Protein AF-B5KFP3-F1 (afdb_monomer_lite)

Structure (mmCIF, N/CA/C/O backbone):
data_AF-B5KFP3-F1
#
_entry.id   AF-B5KFP3-F1
#
loop_
_atom_site.group_PDB
_atom_site.id
_atom_site.type_symbol
_atom_site.label_atom_id
_atom_site.label_alt_id
_atom_site.label_comp_id
_atom_site.label_asym_id
_atom_site.label_entity_id
_atom_site.label_seq_id
_atom_site.pdbx_PDB_ins_code
_atom_site.Cartn_x
_atom_site.Cartn_y
_atom_site.Cartn_z
_atom_site.occupancy
_atom_site.B_iso_or_equiv
_atom_site.auth_seq_id
_atom_site.auth_comp_id
_atom_site.auth_asym_id
_atom_site.auth_atom_id
_atom_site.pdbx_PDB_model_num
ATOM 1 N N . MET A 1 1 ? 36.676 -4.394 -42.763 1.00 79.81 1 MET A N 1
ATOM 2 C CA . MET A 1 1 ? 36.796 -3.141 -41.987 1.00 79.81 1 MET A CA 1
ATOM 3 C C . MET A 1 1 ? 35.619 -2.181 -42.195 1.00 79.81 1 MET A C 1
ATOM 5 O O . MET A 1 1 ? 34.825 -2.085 -41.276 1.00 79.81 1 MET A O 1
ATOM 9 N N . ARG A 1 2 ? 35.393 -1.550 -43.366 1.00 90.81 2 ARG A N 1
ATOM 10 C CA . ARG A 1 2 ? 34.220 -0.649 -43.567 1.00 90.81 2 ARG A CA 1
ATOM 11 C C . ARG A 1 2 ? 32.863 -1.290 -43.247 1.00 90.81 2 ARG A C 1
ATOM 13 O O . ARG A 1 2 ? 32.085 -0.723 -42.499 1.00 90.81 2 ARG A O 1
ATOM 20 N N . ALA A 1 3 ? 32.612 -2.498 -43.753 1.00 91.88 3 ALA A N 1
ATOM 21 C CA . ALA A 1 3 ? 31.361 -3.209 -43.483 1.00 91.88 3 ALA A CA 1
ATOM 22 C C . ALA A 1 3 ? 31.170 -3.575 -41.998 1.00 91.88 3 ALA A C 1
ATOM 24 O O . ALA A 1 3 ? 30.041 -3.671 -41.540 1.00 91.88 3 ALA A O 1
ATOM 25 N N . GLN A 1 4 ? 32.259 -3.773 -41.247 1.00 94.56 4 GLN A N 1
ATOM 26 C CA . GLN A 1 4 ? 32.189 -4.018 -39.803 1.00 94.56 4 GLN A CA 1
ATOM 27 C C . GLN A 1 4 ? 31.868 -2.723 -39.053 1.00 94.56 4 GLN A C 1
ATOM 29 O O . GLN A 1 4 ? 31.004 -2.733 -38.191 1.00 94.56 4 GLN A O 1
ATOM 34 N N . LEU A 1 5 ? 32.486 -1.600 -39.437 1.00 94.81 5 LEU A N 1
ATOM 35 C CA . LEU A 1 5 ? 32.196 -0.292 -38.843 1.00 94.81 5 LEU A CA 1
ATOM 36 C C . LEU A 1 5 ? 30.744 0.146 -39.071 1.00 94.81 5 LEU A C 1
ATOM 38 O O . LEU A 1 5 ? 30.117 0.642 -38.143 1.00 94.81 5 LEU A O 1
ATOM 42 N N . GLU A 1 6 ? 30.178 -0.076 -40.262 1.00 96.31 6 GLU A N 1
ATOM 43 C CA . GLU A 1 6 ? 28.760 0.233 -40.505 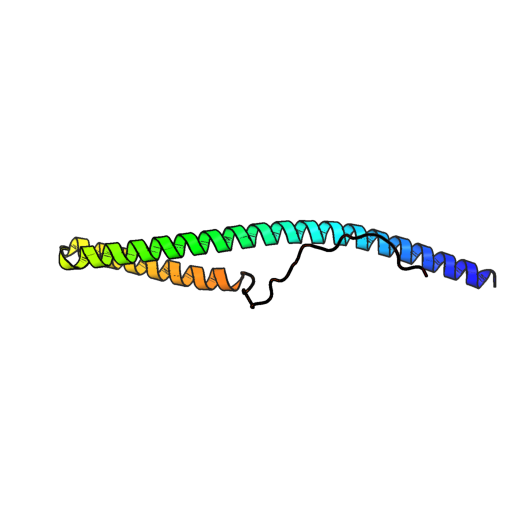1.00 96.31 6 GLU A CA 1
ATOM 44 C C . GLU A 1 6 ? 27.811 -0.659 -39.693 1.00 96.31 6 GLU A C 1
ATOM 46 O O . GLU A 1 6 ? 26.762 -0.182 -39.263 1.00 96.31 6 GLU A O 1
ATOM 51 N N . ARG A 1 7 ? 28.186 -1.921 -39.428 1.00 95.94 7 ARG A N 1
ATOM 52 C CA . ARG A 1 7 ? 27.434 -2.795 -38.511 1.00 95.94 7 ARG A CA 1
ATOM 53 C C . ARG A 1 7 ? 27.486 -2.269 -37.081 1.00 95.94 7 ARG A C 1
ATOM 55 O O . ARG A 1 7 ? 26.429 -2.023 -36.516 1.00 95.94 7 ARG A O 1
ATOM 62 N N . CYS A 1 8 ? 28.678 -1.980 -36.554 1.00 96.75 8 CYS A N 1
ATOM 63 C CA . CYS A 1 8 ? 28.831 -1.406 -35.213 1.00 96.75 8 CYS A CA 1
ATOM 64 C C . CYS A 1 8 ? 28.077 -0.075 -35.067 1.00 96.75 8 CYS A C 1
ATOM 66 O O . CYS A 1 8 ? 27.479 0.202 -34.036 1.00 96.75 8 CYS A O 1
ATOM 68 N N . ARG A 1 9 ? 28.057 0.754 -36.118 1.00 96.62 9 ARG A N 1
ATOM 69 C CA . ARG A 1 9 ? 27.290 2.006 -36.142 1.00 96.62 9 ARG A CA 1
ATOM 70 C C . ARG A 1 9 ? 25.774 1.770 -36.151 1.00 96.62 9 ARG A C 1
ATOM 72 O O . ARG A 1 9 ? 25.030 2.614 -35.661 1.00 96.62 9 ARG A O 1
ATOM 79 N N . GLY A 1 10 ? 25.311 0.673 -36.751 1.00 97.81 10 GLY A N 1
ATOM 80 C CA . GLY A 1 10 ? 23.919 0.227 -36.677 1.00 97.81 10 GLY A CA 1
ATOM 81 C C . GLY A 1 10 ? 23.543 -0.200 -35.262 1.00 97.81 10 GLY A C 1
ATOM 82 O O . GLY A 1 10 ? 22.633 0.386 -34.689 1.00 97.81 10 GLY A O 1
ATOM 83 N N . GLU A 1 11 ? 24.319 -1.119 -34.688 1.00 98.06 11 GLU A N 1
ATOM 84 C CA . GLU A 1 11 ? 24.156 -1.616 -33.312 1.00 98.06 11 GLU A CA 1
ATOM 85 C C . GLU A 1 11 ? 24.155 -0.469 -32.290 1.00 98.06 11 GLU A C 1
ATOM 87 O O . GLU A 1 11 ? 23.309 -0.422 -31.403 1.00 98.06 11 GLU A O 1
ATOM 92 N N . TRP A 1 12 ? 25.047 0.515 -32.449 1.00 97.56 12 TRP A N 1
ATOM 93 C CA . TRP A 1 12 ? 25.075 1.694 -31.583 1.00 97.56 12 TRP A CA 1
ATOM 94 C C . TRP A 1 12 ? 23.772 2.501 -31.635 1.00 97.56 12 TRP A C 1
ATOM 96 O O . TRP A 1 12 ? 23.255 2.894 -30.595 1.00 97.56 12 TRP A O 1
ATOM 106 N N . ARG A 1 13 ? 23.206 2.721 -32.829 1.00 98.00 13 ARG A N 1
ATOM 107 C CA . ARG A 1 13 ? 21.931 3.447 -32.962 1.00 98.00 13 ARG A CA 1
ATOM 108 C C . ARG A 1 13 ? 20.769 2.696 -32.319 1.00 98.00 13 ARG A C 1
ATOM 110 O O . ARG A 1 13 ? 19.877 3.332 -31.766 1.00 98.00 13 ARG A O 1
ATOM 117 N N . GLU A 1 14 ? 20.767 1.370 -32.415 1.00 98.12 14 GLU A N 1
ATOM 118 C CA . GLU A 1 14 ? 19.766 0.528 -31.754 1.00 98.12 14 GLU A CA 1
ATOM 119 C C . GLU A 1 14 ? 19.888 0.652 -30.229 1.00 98.12 14 GLU A C 1
ATOM 121 O O . GLU A 1 14 ? 18.896 0.945 -29.564 1.00 98.12 14 GLU A O 1
ATOM 126 N N . LEU A 1 15 ? 21.108 0.582 -29.685 1.00 98.31 15 LEU A N 1
ATOM 127 C CA . LEU A 1 15 ? 21.365 0.806 -28.258 1.00 98.31 15 LEU A CA 1
ATOM 128 C C . LEU A 1 15 ? 20.957 2.211 -27.789 1.00 98.31 15 LEU A C 1
ATOM 130 O O . LEU A 1 15 ? 20.403 2.357 -26.701 1.00 98.31 15 LEU A O 1
ATOM 134 N N . GLU A 1 16 ? 21.200 3.254 -28.587 1.00 98.38 16 GLU A N 1
ATOM 135 C CA . GLU A 1 16 ? 20.769 4.622 -28.265 1.00 98.38 16 GLU A CA 1
ATOM 136 C C . GLU A 1 16 ? 19.241 4.748 -28.193 1.00 98.38 16 GLU A C 1
ATOM 138 O O . GLU A 1 16 ? 18.713 5.494 -27.361 1.00 98.38 16 GLU A O 1
ATOM 143 N N . GLU A 1 17 ? 18.520 4.032 -29.056 1.00 97.94 17 GLU A N 1
ATOM 144 C CA . GLU A 1 17 ? 17.059 3.988 -29.033 1.00 97.94 17 GLU A CA 1
ATOM 145 C C . GLU A 1 17 ? 16.544 3.225 -27.808 1.00 97.94 17 GLU A C 1
ATOM 147 O O . GLU A 1 17 ? 15.705 3.746 -27.068 1.00 97.94 17 GLU A O 1
ATOM 152 N N . GLU A 1 18 ? 17.086 2.035 -27.540 1.00 98.19 18 GLU A N 1
ATOM 153 C CA . GLU A 1 18 ? 16.748 1.236 -26.357 1.00 98.19 18 GLU A CA 1
ATOM 154 C C . GLU A 1 18 ? 17.010 2.010 -25.061 1.00 98.19 18 GLU A C 1
ATOM 156 O O . GLU A 1 18 ? 16.171 2.038 -24.155 1.00 98.19 18 GLU A O 1
ATOM 161 N N . PHE A 1 19 ? 18.146 2.705 -24.981 1.00 97.94 19 PHE A N 1
ATOM 162 C CA . PHE A 1 19 ? 18.488 3.525 -23.826 1.00 97.94 19 PHE A CA 1
ATOM 163 C C . PHE A 1 19 ? 17.498 4.677 -23.634 1.00 97.94 19 PHE A C 1
ATOM 165 O O . PHE A 1 19 ? 17.060 4.932 -22.509 1.00 97.94 19 PHE A O 1
ATOM 172 N N . ARG A 1 20 ? 17.076 5.343 -24.715 1.00 98.12 20 ARG A N 1
ATOM 173 C CA . ARG A 1 20 ? 16.061 6.404 -24.638 1.00 98.12 20 ARG A CA 1
ATOM 174 C C . ARG A 1 20 ? 14.730 5.868 -24.111 1.00 98.12 20 ARG A C 1
ATOM 176 O O . ARG A 1 20 ? 14.120 6.48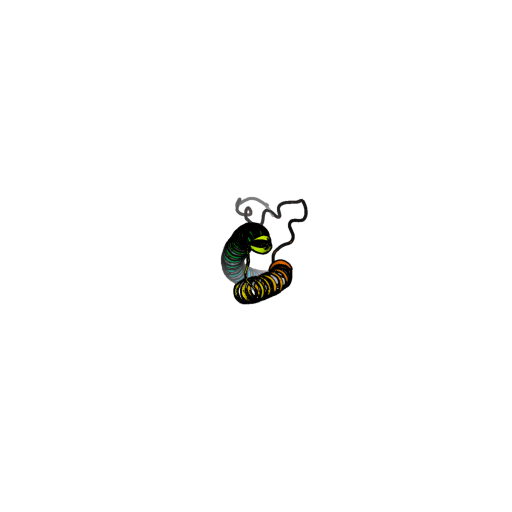2 -23.236 1.00 98.12 20 ARG A O 1
ATOM 183 N N . GLN A 1 21 ? 14.297 4.705 -24.590 1.00 98.06 21 GLN A N 1
ATOM 184 C CA . GLN A 1 21 ? 13.068 4.055 -24.121 1.00 98.06 21 GLN A CA 1
ATOM 185 C C . GLN A 1 21 ? 13.163 3.641 -22.646 1.00 98.06 21 GLN A C 1
ATOM 187 O O . GLN A 1 21 ? 12.203 3.806 -21.882 1.00 98.06 21 GLN A O 1
ATOM 192 N N . LEU A 1 22 ? 14.333 3.162 -22.215 1.00 98.19 22 LEU A N 1
ATOM 193 C CA . LEU A 1 22 ? 14.609 2.861 -20.815 1.00 98.19 22 LEU A CA 1
ATOM 194 C C . LEU A 1 22 ? 14.507 4.115 -19.937 1.00 98.19 22 LEU A C 1
ATOM 196 O O . LEU A 1 22 ? 13.912 4.050 -18.861 1.00 98.19 22 LEU A O 1
ATOM 200 N N . GLN A 1 23 ? 15.038 5.257 -20.381 1.00 98.38 23 GLN A N 1
ATOM 201 C CA . GLN A 1 23 ? 14.957 6.515 -19.631 1.00 98.38 23 GLN A CA 1
ATOM 202 C C . GLN A 1 23 ? 13.508 6.979 -19.429 1.00 98.38 23 GLN A C 1
ATOM 204 O O . GLN A 1 23 ? 13.133 7.336 -18.307 1.00 98.38 23 GLN A O 1
ATOM 209 N N . GLU A 1 24 ? 12.676 6.912 -20.471 1.00 98.19 24 GLU A N 1
ATOM 210 C CA . GLU A 1 24 ? 11.250 7.247 -20.361 1.00 98.19 24 GLU A CA 1
ATOM 211 C C . GLU A 1 24 ? 10.511 6.274 -19.431 1.00 98.19 24 GLU A C 1
ATOM 213 O O . GLU A 1 24 ? 9.757 6.693 -18.548 1.00 98.19 24 GLU A O 1
ATOM 218 N N . THR A 1 25 ? 10.794 4.973 -19.540 1.00 97.69 25 THR A N 1
ATOM 219 C CA . THR A 1 25 ? 10.223 3.955 -18.644 1.00 97.69 25 THR A CA 1
ATOM 220 C C . THR A 1 25 ? 10.629 4.199 -17.190 1.00 97.69 25 THR A C 1
ATOM 222 O O . THR A 1 25 ? 9.793 4.150 -16.286 1.00 97.69 25 THR A O 1
ATOM 225 N N . HIS A 1 26 ? 11.900 4.521 -16.944 1.00 97.88 26 HIS A N 1
ATOM 226 C CA . HIS A 1 26 ? 12.417 4.819 -15.612 1.00 97.88 26 HIS A CA 1
ATOM 227 C C . HIS A 1 26 ? 11.764 6.069 -15.003 1.00 97.88 26 HIS A C 1
ATOM 229 O O . HIS A 1 26 ? 11.448 6.082 -13.811 1.00 97.88 26 HIS A O 1
ATOM 235 N N . LYS A 1 27 ? 11.501 7.104 -15.809 1.00 97.69 27 LYS A N 1
ATOM 236 C CA . LYS A 1 27 ? 10.768 8.300 -15.370 1.00 97.69 27 LYS A CA 1
ATOM 237 C C . LYS A 1 27 ? 9.360 7.947 -14.881 1.00 97.69 27 LYS A C 1
ATOM 239 O O . LYS A 1 27 ? 8.973 8.376 -13.794 1.00 97.69 27 LYS A O 1
ATOM 244 N N . VAL A 1 28 ? 8.625 7.126 -15.635 1.00 98.00 28 VAL A N 1
ATOM 245 C CA . VAL A 1 28 ? 7.286 6.654 -15.237 1.00 98.00 28 VAL A CA 1
ATOM 246 C C . VAL A 1 28 ? 7.359 5.782 -13.984 1.00 98.00 28 VAL A C 1
ATOM 248 O O . VAL A 1 28 ? 6.577 5.978 -13.054 1.00 98.00 28 VAL A O 1
ATOM 251 N N . TYR A 1 29 ? 8.318 4.855 -13.923 1.00 97.88 29 TYR A N 1
ATOM 252 C CA . TYR A 1 29 ? 8.547 4.012 -12.750 1.00 97.88 29 TYR A CA 1
ATOM 253 C C . TYR A 1 29 ? 8.753 4.851 -11.484 1.00 97.88 29 TYR A C 1
ATOM 255 O O . TYR A 1 29 ? 8.090 4.604 -10.477 1.00 97.88 29 TYR A O 1
ATOM 263 N N . ARG A 1 30 ? 9.612 5.877 -11.541 1.00 97.00 30 ARG A N 1
ATOM 264 C CA . ARG A 1 30 ? 9.861 6.778 -10.407 1.00 97.00 30 ARG A CA 1
ATOM 265 C C . ARG A 1 30 ? 8.594 7.479 -9.936 1.00 97.00 30 ARG A C 1
ATOM 267 O O . ARG A 1 30 ? 8.311 7.469 -8.743 1.00 97.00 30 ARG A O 1
ATOM 274 N N . GLN A 1 31 ? 7.814 8.023 -10.866 1.00 96.56 31 GLN A N 1
ATOM 275 C CA . GLN A 1 31 ? 6.550 8.668 -10.526 1.00 96.56 31 GLN A CA 1
ATOM 276 C C . GLN A 1 31 ? 5.588 7.686 -9.836 1.00 96.56 31 GLN A C 1
ATOM 278 O O . GLN A 1 31 ? 5.011 8.000 -8.797 1.00 96.56 31 GLN A O 1
ATOM 283 N N . LYS A 1 32 ? 5.439 6.469 -10.372 1.00 95.88 32 LYS A N 1
ATOM 284 C CA . LYS A 1 32 ? 4.567 5.444 -9.776 1.00 95.88 32 LYS A CA 1
ATOM 285 C C . LYS A 1 32 ? 5.051 4.973 -8.412 1.00 95.88 32 LYS A C 1
ATOM 287 O O . LYS A 1 32 ? 4.228 4.715 -7.534 1.00 95.88 32 LYS A O 1
ATOM 292 N N . LEU A 1 33 ? 6.363 4.909 -8.215 1.00 95.12 33 LEU A N 1
ATOM 293 C CA . LEU A 1 33 ? 6.955 4.583 -6.927 1.00 95.12 33 LEU A CA 1
ATOM 294 C C . LEU A 1 33 ? 6.632 5.652 -5.875 1.00 95.12 33 LEU A C 1
ATOM 296 O O . LEU A 1 33 ? 6.241 5.310 -4.759 1.00 95.12 33 LEU A O 1
ATOM 300 N N . GLU A 1 34 ? 6.736 6.933 -6.230 1.00 94.50 34 GLU A N 1
ATOM 301 C CA . GLU A 1 34 ? 6.383 8.055 -5.350 1.00 94.50 34 GLU A CA 1
ATOM 302 C C . GLU A 1 34 ? 4.881 8.056 -5.006 1.00 94.50 34 GLU A C 1
ATOM 304 O O . GLU A 1 34 ? 4.518 8.163 -3.829 1.00 94.50 34 GLU A O 1
ATOM 309 N N . GLU A 1 35 ? 4.007 7.847 -5.999 1.00 96.12 35 GLU A N 1
ATOM 310 C CA . GLU A 1 35 ? 2.552 7.721 -5.808 1.00 96.12 35 GLU A CA 1
ATOM 311 C C . GLU A 1 35 ? 2.208 6.592 -4.819 1.00 96.12 35 GLU A C 1
ATOM 313 O O . GLU A 1 35 ? 1.500 6.810 -3.830 1.00 96.12 35 GLU A O 1
ATOM 318 N N . VAL A 1 36 ? 2.748 5.389 -5.039 1.00 93.88 36 VAL A N 1
ATOM 319 C CA . VAL A 1 36 ? 2.514 4.227 -4.167 1.00 93.88 36 VAL A CA 1
ATOM 320 C C . VAL A 1 36 ? 3.077 4.453 -2.765 1.00 93.88 36 VAL A C 1
ATOM 322 O O . VAL A 1 36 ? 2.403 4.136 -1.786 1.00 93.88 36 VAL A O 1
ATOM 325 N N . THR A 1 37 ? 4.266 5.043 -2.639 1.00 91.31 37 THR A N 1
ATOM 326 C CA . THR A 1 37 ? 4.896 5.317 -1.334 1.00 91.31 37 THR A CA 1
ATOM 327 C C . THR A 1 37 ? 4.064 6.299 -0.503 1.00 91.31 37 THR A C 1
ATOM 329 O O . THR A 1 37 ? 3.867 6.106 0.704 1.00 91.31 37 THR A O 1
ATOM 332 N N . SER A 1 38 ? 3.513 7.333 -1.146 1.00 94.44 38 SER A N 1
ATOM 333 C CA . SER A 1 38 ? 2.600 8.285 -0.505 1.00 94.44 38 SER A CA 1
ATOM 334 C C . SER A 1 38 ? 1.324 7.594 -0.012 1.00 94.44 38 SER A C 1
ATOM 336 O O . SER A 1 38 ? 0.953 7.719 1.161 1.00 94.44 38 SER A O 1
ATOM 338 N N . LEU A 1 39 ? 0.701 6.770 -0.863 1.00 96.19 39 LEU A N 1
ATOM 339 C CA . LEU A 1 39 ? -0.497 6.001 -0.510 1.00 96.19 39 LEU A CA 1
ATOM 340 C C . LEU A 1 39 ? -0.241 5.023 0.643 1.00 96.19 39 LEU A C 1
ATOM 342 O O . LEU A 1 39 ? -1.036 4.952 1.583 1.00 96.19 39 LEU A O 1
ATOM 346 N N . GLN A 1 40 ? 0.883 4.307 0.618 1.00 94.94 40 GLN A N 1
ATOM 347 C CA . GLN A 1 40 ? 1.288 3.396 1.691 1.00 94.94 40 GLN A CA 1
ATOM 348 C C . GLN A 1 40 ? 1.448 4.134 3.025 1.00 94.94 40 GLN A C 1
ATOM 350 O O . GLN A 1 40 ? 0.962 3.663 4.057 1.00 94.94 40 GLN A O 1
ATOM 355 N N . THR A 1 41 ? 2.074 5.313 3.010 1.00 93.38 41 THR A N 1
ATOM 356 C CA . THR A 1 41 ? 2.269 6.145 4.207 1.00 93.38 41 THR A CA 1
ATOM 357 C C . THR A 1 41 ? 0.938 6.641 4.770 1.00 93.38 41 THR A C 1
ATOM 359 O O . THR A 1 41 ? 0.697 6.540 5.980 1.00 93.38 41 THR A O 1
ATOM 362 N N . ALA A 1 42 ? 0.044 7.128 3.904 1.00 95.62 42 ALA A N 1
ATOM 363 C CA . ALA A 1 42 ? -1.285 7.591 4.291 1.00 95.62 42 ALA A CA 1
ATOM 364 C C . ALA A 1 42 ? -2.141 6.452 4.870 1.00 95.62 42 ALA A C 1
ATOM 366 O O . ALA A 1 42 ? -2.765 6.614 5.925 1.00 95.62 42 ALA A O 1
ATOM 367 N N . CYS A 1 43 ? -2.125 5.283 4.225 1.00 95.75 43 CYS A N 1
ATOM 368 C CA . CYS A 1 43 ? -2.845 4.092 4.667 1.00 95.75 43 CYS A CA 1
ATOM 369 C C . CYS A 1 43 ? -2.340 3.610 6.035 1.00 95.75 43 CYS A C 1
ATOM 371 O O . CYS A 1 43 ? -3.117 3.514 6.987 1.00 95.75 43 CYS A O 1
ATOM 373 N N . SER A 1 44 ? -1.023 3.424 6.175 1.00 94.38 44 SER A N 1
ATOM 374 C CA . SER A 1 44 ? -0.376 3.006 7.426 1.00 94.38 44 SER A CA 1
ATOM 375 C C . SER A 1 44 ? -0.698 3.951 8.591 1.00 94.38 44 SER A C 1
ATOM 377 O O . SER A 1 44 ? -1.110 3.516 9.671 1.00 94.38 44 SER A O 1
ATOM 379 N N . SER A 1 45 ? -0.600 5.263 8.359 1.00 95.31 45 SER A N 1
ATOM 380 C CA . SER A 1 45 ? -0.902 6.282 9.372 1.00 95.31 45 SER A CA 1
ATOM 381 C C . SER A 1 45 ? -2.379 6.272 9.780 1.00 95.31 45 SER A C 1
ATOM 383 O O . SER A 1 45 ? -2.706 6.368 10.968 1.00 95.31 45 SER A O 1
ATOM 385 N N . SER A 1 46 ? -3.280 6.104 8.810 1.00 97.00 46 SER A N 1
ATOM 386 C CA . SER A 1 46 ? -4.728 6.056 9.038 1.00 97.00 46 SER A CA 1
ATOM 387 C C . SER A 1 46 ? -5.141 4.814 9.824 1.00 97.00 46 SER A C 1
ATOM 389 O O . SER A 1 46 ? -5.890 4.929 10.797 1.00 97.00 46 SER A O 1
ATOM 391 N N . ILE 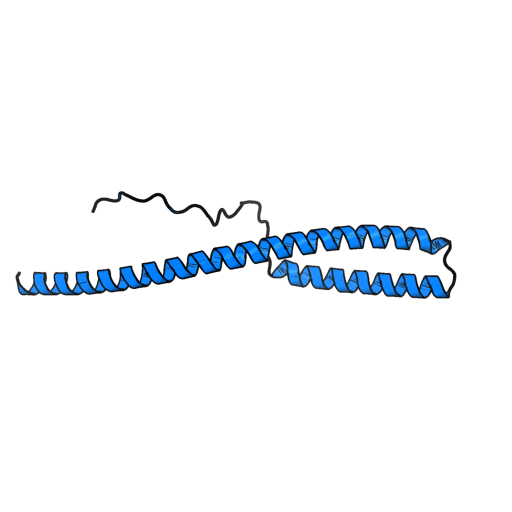A 1 47 ? -4.603 3.644 9.465 1.00 96.06 47 ILE A N 1
ATOM 392 C CA . ILE A 1 47 ? -4.817 2.388 10.192 1.00 96.06 47 ILE A CA 1
ATOM 393 C C . ILE A 1 47 ? -4.310 2.521 11.629 1.00 96.06 47 ILE A C 1
A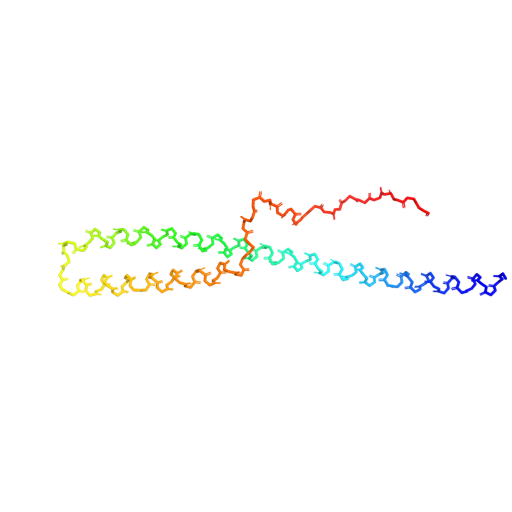TOM 395 O O . ILE A 1 47 ? -5.034 2.196 12.571 1.00 96.06 47 ILE A O 1
ATOM 399 N N . HIS A 1 48 ? -3.105 3.065 11.830 1.00 95.56 48 HIS A N 1
ATOM 400 C CA . HIS A 1 48 ? -2.552 3.262 13.170 1.00 95.56 48 HIS A CA 1
ATOM 401 C C . HIS A 1 48 ? -3.443 4.166 14.036 1.00 95.56 48 HIS A C 1
ATOM 403 O O . HIS A 1 48 ? -3.764 3.818 15.180 1.00 95.56 48 HIS A O 1
ATOM 409 N N . ARG A 1 49 ? -3.893 5.302 13.484 1.00 97.62 49 ARG A N 1
ATOM 410 C CA . ARG A 1 49 ? -4.805 6.228 14.169 1.00 97.62 49 ARG A CA 1
ATOM 411 C C . ARG A 1 49 ? -6.122 5.544 14.527 1.00 97.62 49 ARG A C 1
ATOM 413 O O . ARG A 1 49 ? -6.543 5.628 15.679 1.00 97.62 49 ARG A O 1
ATOM 420 N N . GLN A 1 50 ? -6.743 4.835 13.584 1.00 97.75 50 GLN A N 1
ATOM 421 C CA . GLN A 1 50 ? -7.992 4.124 13.851 1.00 97.75 50 GLN A CA 1
ATOM 422 C C . GLN A 1 50 ? -7.816 3.031 14.908 1.00 97.75 50 GLN A C 1
ATOM 424 O O . GLN A 1 50 ? -8.604 2.979 15.850 1.00 97.75 50 GLN A O 1
ATOM 429 N N . LYS A 1 51 ? -6.761 2.209 14.838 1.00 96.62 51 LYS A N 1
ATOM 430 C CA . LYS A 1 51 ? -6.471 1.180 15.856 1.00 96.62 51 LYS A CA 1
ATOM 431 C C . LYS A 1 51 ? -6.326 1.791 17.252 1.00 96.62 51 LYS A C 1
ATOM 433 O O . LYS A 1 51 ? -6.819 1.206 18.217 1.00 96.62 51 LYS A O 1
ATOM 438 N N . LYS A 1 52 ? -5.702 2.971 17.370 1.00 97.12 52 LYS A N 1
ATOM 439 C CA . LYS A 1 52 ? -5.637 3.719 18.635 1.00 97.12 52 LYS A CA 1
ATOM 440 C C . LYS A 1 52 ? -7.028 4.134 19.114 1.00 97.12 52 LYS A C 1
ATOM 442 O O . LYS A 1 52 ? -7.408 3.760 20.219 1.00 97.12 52 LYS A O 1
ATOM 447 N N . THR A 1 53 ? -7.803 4.818 18.277 1.00 97.81 53 THR A N 1
ATOM 448 C CA . THR A 1 53 ? -9.152 5.279 18.639 1.00 97.81 53 THR A CA 1
ATOM 449 C C . THR A 1 53 ? -10.087 4.125 19.010 1.00 97.81 53 THR A C 1
ATOM 451 O O . THR A 1 53 ? -10.813 4.228 19.994 1.00 97.81 53 THR A O 1
ATOM 454 N N . LEU A 1 54 ? -10.052 3.002 18.283 1.00 97.75 54 LEU A N 1
ATOM 455 C CA . LEU A 1 54 ? -10.877 1.831 18.600 1.00 97.75 54 LEU A CA 1
ATOM 456 C C . LEU A 1 54 ? -10.481 1.178 19.929 1.00 97.75 54 LEU A C 1
ATOM 458 O O . LEU A 1 54 ? -11.352 0.702 20.655 1.00 97.75 54 LEU A O 1
ATOM 462 N N . ARG A 1 55 ? -9.187 1.158 20.270 1.00 96.69 55 ARG A N 1
ATOM 463 C CA . ARG A 1 55 ? -8.723 0.681 21.580 1.00 96.69 55 ARG A CA 1
ATOM 464 C C . ARG A 1 55 ? -9.256 1.572 22.700 1.00 96.69 55 ARG A C 1
ATOM 466 O O . ARG A 1 55 ? -9.807 1.048 23.665 1.00 96.69 55 ARG A O 1
ATOM 473 N N . ASP A 1 56 ? -9.147 2.888 22.549 1.00 97.50 56 ASP A N 1
ATOM 474 C CA . ASP A 1 56 ? -9.627 3.851 23.546 1.00 97.50 56 ASP A CA 1
ATOM 475 C C . ASP A 1 56 ? -11.156 3.752 23.712 1.00 97.50 56 ASP A C 1
ATOM 477 O O . ASP A 1 56 ? -11.663 3.684 24.833 1.00 97.50 56 ASP A O 1
ATOM 481 N N . LEU A 1 57 ? -11.895 3.624 22.604 1.00 97.25 57 LEU A N 1
ATOM 482 C CA . LEU A 1 57 ? -13.342 3.396 22.613 1.00 97.25 57 LEU A CA 1
ATOM 483 C C . LEU A 1 57 ? -13.709 2.087 23.321 1.00 97.25 57 LEU A C 1
ATOM 485 O O . LEU A 1 57 ? -14.598 2.078 24.172 1.00 97.25 57 LEU A O 1
ATOM 489 N N . LYS A 1 58 ? -13.002 0.989 23.026 1.00 96.62 58 LYS A N 1
ATOM 490 C CA . LYS A 1 58 ? -13.212 -0.299 23.698 1.00 96.62 58 LYS A CA 1
ATOM 491 C C . LYS A 1 58 ? -13.026 -0.170 25.210 1.00 96.62 58 LYS A C 1
ATOM 493 O O . LYS A 1 58 ? -13.846 -0.697 25.958 1.00 96.62 58 LYS A O 1
ATOM 498 N N . HIS A 1 59 ? -11.999 0.549 25.669 1.00 96.94 59 HIS A N 1
ATOM 499 C CA . HIS A 1 59 ? -11.802 0.814 27.097 1.00 96.94 59 HIS A CA 1
ATOM 500 C C . HIS A 1 59 ? -12.957 1.617 27.706 1.00 96.94 59 HIS A C 1
ATOM 502 O O . HIS A 1 59 ? -13.437 1.258 28.781 1.00 96.94 59 HIS A O 1
ATOM 508 N N . SER A 1 60 ? -13.448 2.650 27.020 1.00 96.56 60 SER A N 1
ATOM 509 C CA . SER A 1 60 ? -14.612 3.423 27.471 1.00 96.56 60 SER A CA 1
ATOM 510 C C . SER A 1 60 ? -15.870 2.559 27.594 1.00 96.56 60 SER A C 1
ATOM 512 O O . SER A 1 60 ? -16.526 2.594 28.632 1.00 96.56 60 SER A O 1
ATOM 514 N N . LEU A 1 61 ? -16.156 1.701 26.609 1.00 96.06 61 LEU A N 1
ATOM 515 C CA . LEU A 1 61 ? -17.298 0.778 26.659 1.00 96.06 61 LEU A CA 1
ATOM 516 C C . LEU A 1 61 ? -17.202 -0.207 27.833 1.00 96.06 61 LEU A C 1
ATOM 518 O O . LEU A 1 61 ? -18.197 -0.458 28.514 1.00 96.06 61 LEU A O 1
ATOM 522 N N . GLN A 1 62 ? -16.003 -0.728 28.127 1.00 94.62 62 GLN A N 1
ATOM 523 C CA . GLN A 1 62 ? -15.806 -1.599 29.294 1.00 94.62 62 GLN A CA 1
ATOM 524 C C . GLN A 1 62 ? -16.089 -0.880 30.619 1.00 94.62 62 GLN A C 1
ATOM 526 O O . GLN A 1 62 ? -16.574 -1.512 31.554 1.00 94.62 62 GLN A O 1
ATOM 531 N N . ARG A 1 63 ? -15.839 0.432 30.705 1.00 95.19 63 ARG A N 1
ATOM 532 C CA . ARG A 1 63 ? -16.160 1.235 31.897 1.00 95.19 63 ARG A CA 1
ATOM 533 C C . ARG A 1 63 ? -17.661 1.484 32.062 1.00 95.19 63 ARG A C 1
ATOM 535 O O . ARG A 1 63 ? -18.111 1.636 33.193 1.00 95.19 63 ARG A O 1
ATOM 542 N N . CYS A 1 64 ? -18.423 1.518 30.969 1.00 92.25 64 CYS A N 1
ATOM 543 C CA . CYS A 1 64 ? -19.882 1.674 30.994 1.00 92.25 64 CYS A CA 1
ATOM 544 C C . CYS A 1 64 ? -20.605 0.376 31.382 1.00 92.25 64 CYS A C 1
ATOM 546 O O . CYS A 1 64 ? -21.631 0.419 32.056 1.00 92.25 64 CYS A O 1
ATOM 548 N N . LYS A 1 65 ? -20.040 -0.779 31.010 1.00 90.38 65 LYS A N 1
ATOM 549 C CA . LYS A 1 65 ? -20.649 -2.109 31.174 1.00 90.38 65 LYS A CA 1
ATOM 550 C C . LYS A 1 65 ? -21.231 -2.412 32.573 1.00 90.38 65 LYS A C 1
ATOM 552 O O . LYS A 1 65 ? -22.322 -2.968 32.612 1.00 90.38 65 LYS A O 1
ATOM 557 N N . PRO A 1 66 ? -20.594 -2.058 33.711 1.00 91.88 66 PRO A N 1
ATOM 558 C CA . PRO A 1 66 ? -21.134 -2.366 35.043 1.00 91.88 66 PRO A CA 1
ATOM 559 C C . PRO A 1 66 ? -22.391 -1.576 35.428 1.00 91.88 66 PRO A C 1
ATOM 561 O O . PRO A 1 66 ? -23.057 -1.937 36.392 1.00 91.88 66 PRO A O 1
ATOM 564 N N . ARG A 1 67 ? -22.679 -0.469 34.733 1.00 91.62 67 ARG A N 1
ATOM 565 C CA . ARG A 1 67 ? -23.806 0.435 35.022 1.00 91.62 67 ARG A CA 1
ATOM 566 C C . ARG A 1 67 ? -24.901 0.377 33.957 1.00 91.62 67 ARG A C 1
ATOM 568 O O . ARG A 1 67 ? -25.858 1.133 34.048 1.00 91.62 67 ARG A O 1
ATOM 575 N N . ALA A 1 68 ? -24.725 -0.472 32.948 1.00 91.88 68 ALA A N 1
ATOM 576 C CA . ALA A 1 68 ? -25.595 -0.537 31.789 1.00 91.88 68 ALA A CA 1
ATOM 577 C C . ALA A 1 68 ? -26.889 -1.298 32.110 1.00 91.88 68 ALA A C 1
ATOM 579 O O . ALA A 1 68 ? -26.861 -2.378 32.705 1.00 91.88 68 ALA A O 1
ATOM 580 N N . SER A 1 69 ? -28.013 -0.750 31.664 1.00 94.94 69 SER A N 1
ATOM 581 C CA . SER A 1 69 ? -29.286 -1.457 31.534 1.00 94.94 69 SER A CA 1
ATOM 582 C C . SER A 1 69 ? -29.207 -2.559 30.470 1.00 94.94 69 SER A C 1
ATOM 584 O O . SER A 1 69 ? -28.223 -2.683 29.738 1.00 94.94 69 SER A O 1
ATOM 586 N N . SER A 1 70 ? -30.260 -3.372 30.352 1.00 91.44 70 SER A N 1
ATOM 587 C CA . SER A 1 70 ? -30.287 -4.454 29.359 1.00 91.44 70 SER A CA 1
ATOM 588 C C . SER A 1 70 ? -30.207 -3.949 27.911 1.00 91.44 70 SER A C 1
ATOM 590 O O . SER A 1 70 ? -29.591 -4.608 27.076 1.00 91.44 70 SER A O 1
ATOM 592 N N . GLU A 1 71 ? -30.812 -2.799 27.610 1.00 93.50 71 GLU A N 1
ATOM 593 C CA . GLU A 1 71 ? -30.772 -2.181 26.278 1.00 93.50 71 GLU A CA 1
ATOM 594 C C . GLU A 1 71 ? -29.385 -1.593 25.980 1.00 93.50 71 GLU A C 1
ATOM 596 O O . GLU A 1 71 ? -28.786 -1.880 24.943 1.00 93.50 71 GLU A O 1
ATOM 601 N N . GLU A 1 72 ? -28.802 -0.865 26.936 1.00 94.75 72 GLU A N 1
ATOM 602 C CA . GLU A 1 72 ? -27.437 -0.338 26.815 1.00 94.75 72 GLU A CA 1
ATOM 603 C C . GLU A 1 72 ? -26.399 -1.461 26.699 1.00 94.75 72 GLU A C 1
ATOM 605 O O . GLU A 1 72 ? -25.399 -1.322 25.993 1.00 94.75 72 GLU A O 1
ATOM 610 N N . PHE A 1 73 ? -26.630 -2.599 27.356 1.00 95.12 73 PHE A N 1
ATOM 611 C CA . PHE A 1 73 ? -25.769 -3.767 27.221 1.00 95.12 73 PHE A CA 1
ATOM 612 C C . PHE A 1 73 ? -25.798 -4.331 25.798 1.00 95.12 73 PHE A C 1
ATOM 614 O O . PHE A 1 73 ? -24.735 -4.658 25.263 1.00 95.12 73 PHE A O 1
ATOM 621 N N . ALA A 1 74 ? -26.976 -4.415 25.172 1.00 95.19 74 ALA A N 1
ATOM 622 C CA . ALA A 1 74 ? -27.102 -4.845 23.781 1.00 95.19 74 ALA A CA 1
ATOM 623 C C . ALA A 1 74 ? -26.332 -3.903 22.841 1.00 95.19 74 ALA A C 1
ATOM 625 O O . ALA A 1 74 ? -25.535 -4.372 22.027 1.00 95.19 74 ALA A O 1
ATOM 626 N N . LEU A 1 75 ? -26.455 -2.587 23.043 1.00 96.44 75 LEU A N 1
ATOM 627 C CA . LEU A 1 75 ? -25.699 -1.583 22.288 1.00 96.44 75 LEU A CA 1
ATOM 628 C C . LEU A 1 75 ? -24.177 -1.717 22.492 1.00 96.44 75 LEU A C 1
ATOM 630 O O . LEU A 1 75 ? -23.402 -1.662 21.537 1.00 96.44 75 LEU A O 1
ATOM 634 N N . ILE A 1 76 ? -23.716 -1.942 23.729 1.00 96.19 76 ILE A N 1
ATOM 635 C CA . ILE A 1 76 ? -22.291 -2.176 24.023 1.00 96.19 76 ILE A CA 1
ATOM 636 C C . ILE A 1 76 ? -21.774 -3.424 23.291 1.00 96.19 76 ILE A C 1
ATOM 638 O O . ILE A 1 76 ? -20.643 -3.408 22.788 1.00 96.19 76 ILE A O 1
ATOM 642 N N . GLN A 1 77 ? -22.563 -4.502 23.237 1.00 95.88 77 GLN A N 1
ATOM 643 C CA . GLN A 1 77 ? -22.202 -5.721 22.503 1.00 95.88 77 GLN A CA 1
ATOM 644 C C . GLN A 1 77 ? -22.132 -5.472 20.998 1.00 95.88 77 GLN A C 1
ATOM 646 O O . GLN A 1 77 ? -21.149 -5.867 20.368 1.00 95.88 77 GLN A O 1
ATOM 651 N N . GLU A 1 78 ? -23.114 -4.768 20.441 1.00 97.25 78 GLU A N 1
ATOM 652 C CA . GLU A 1 78 ? -23.154 -4.415 19.025 1.00 97.25 78 GLU A CA 1
ATOM 653 C C . GLU A 1 78 ? -21.909 -3.617 18.615 1.00 97.25 78 GLU A C 1
ATOM 655 O O . GLU A 1 78 ? -21.163 -4.029 17.722 1.00 97.25 78 GLU A O 1
ATOM 660 N N . ILE A 1 79 ? -21.608 -2.526 19.329 1.00 97.38 79 ILE A N 1
ATOM 661 C CA . ILE A 1 79 ? -20.426 -1.701 19.044 1.00 97.38 79 ILE A CA 1
ATOM 662 C C . ILE A 1 79 ? -19.142 -2.528 19.218 1.00 97.38 79 ILE A C 1
ATOM 664 O O . ILE A 1 79 ? -18.200 -2.394 18.434 1.00 97.38 79 ILE A O 1
ATOM 668 N N . SER A 1 80 ? -19.087 -3.421 20.211 1.00 96.44 80 SER A N 1
ATOM 669 C CA . SER A 1 80 ? -17.930 -4.303 20.416 1.00 96.44 80 SER A CA 1
ATOM 670 C C . SER A 1 80 ? -17.722 -5.292 19.260 1.00 96.44 80 SER A C 1
ATOM 672 O O . SER A 1 80 ? -16.567 -5.556 18.907 1.00 96.44 80 SER A O 1
ATOM 674 N N . SER A 1 81 ? -18.798 -5.804 18.648 1.00 97.19 81 SER A N 1
ATOM 675 C CA . SER A 1 81 ? -18.722 -6.641 17.439 1.00 97.19 81 SER A CA 1
ATOM 676 C C . SER A 1 81 ? -18.165 -5.848 16.262 1.00 97.19 81 SER A C 1
ATOM 678 O O . SER A 1 81 ? -17.170 -6.256 15.662 1.00 97.19 81 SE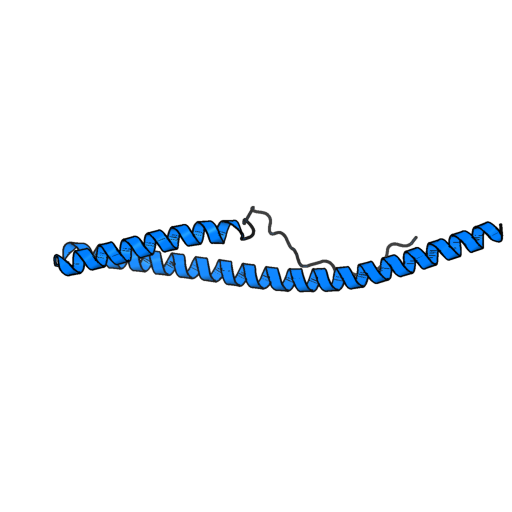R A O 1
ATOM 680 N N . GLN A 1 82 ? -18.706 -4.652 16.017 1.00 97.88 82 GLN A N 1
ATOM 681 C CA . GLN A 1 82 ? -18.237 -3.775 14.940 1.00 97.88 82 GLN A CA 1
ATOM 682 C C . GLN A 1 82 ? -16.758 -3.383 15.111 1.00 97.88 82 GLN A C 1
ATOM 684 O O . GLN A 1 82 ? -16.007 -3.311 14.136 1.00 97.88 82 GLN A O 1
ATOM 689 N N . ILE A 1 83 ? -16.293 -3.162 16.349 1.00 97.38 83 ILE A N 1
ATOM 690 C CA . ILE A 1 83 ? -14.865 -2.936 16.635 1.00 97.38 83 ILE A CA 1
ATOM 691 C C . ILE A 1 83 ? -14.028 -4.145 16.199 1.00 97.38 83 ILE A C 1
ATOM 693 O O . ILE A 1 83 ? -12.972 -3.960 15.592 1.00 97.38 83 ILE A O 1
ATOM 697 N N . LYS A 1 84 ? -14.476 -5.370 16.497 1.00 95.44 84 LYS A N 1
ATOM 698 C CA . LYS A 1 84 ? -13.765 -6.606 16.136 1.00 95.44 84 LYS A CA 1
ATOM 699 C C . LYS A 1 84 ? -13.722 -6.812 14.619 1.00 95.44 84 LYS A C 1
ATOM 701 O O . LYS A 1 84 ? -12.666 -7.130 14.083 1.00 95.44 84 LYS A O 1
ATOM 706 N N . GLU A 1 85 ? -14.829 -6.575 13.925 1.00 97.12 85 GLU A N 1
ATOM 707 C CA . GLU A 1 85 ? -14.900 -6.646 12.459 1.00 97.12 85 GLU A CA 1
ATOM 708 C C . GLU A 1 85 ? -13.918 -5.669 11.800 1.00 97.12 85 GLU A C 1
ATOM 710 O O . GLU A 1 85 ? -13.141 -6.059 10.929 1.00 97.12 85 GLU A O 1
ATOM 715 N N . ARG A 1 86 ? -13.859 -4.420 12.283 1.00 96.62 86 ARG A N 1
ATOM 716 C CA . ARG A 1 86 ? -12.884 -3.428 11.796 1.00 96.62 86 ARG A CA 1
ATOM 717 C C . ARG A 1 86 ? -11.438 -3.827 12.093 1.00 96.62 86 ARG A C 1
ATOM 719 O O . ARG A 1 86 ? -10.562 -3.580 11.272 1.00 96.62 86 ARG A O 1
ATOM 726 N N . GLN A 1 87 ? -11.173 -4.450 13.244 1.00 94.50 87 GLN A N 1
ATOM 727 C CA . GLN A 1 87 ? -9.839 -4.970 13.570 1.00 94.50 87 GLN A CA 1
ATOM 728 C C . GLN A 1 87 ? -9.392 -6.067 12.600 1.00 94.50 87 GLN A C 1
ATOM 730 O O . GLN A 1 87 ? -8.228 -6.061 12.202 1.00 94.50 87 GLN A O 1
ATOM 735 N N . ASN A 1 88 ? -10.303 -6.954 12.192 1.00 94.50 88 ASN A N 1
ATOM 736 C CA . ASN A 1 88 ? -10.017 -7.972 11.181 1.00 94.50 88 ASN A CA 1
ATOM 737 C C . ASN A 1 88 ? -9.721 -7.324 9.822 1.00 94.50 88 ASN A C 1
ATOM 739 O O . ASN A 1 88 ? -8.704 -7.634 9.212 1.00 94.50 88 ASN A O 1
ATOM 743 N N . ALA A 1 89 ? -10.530 -6.346 9.402 1.00 95.25 89 ALA A N 1
ATOM 744 C CA . ALA A 1 89 ? -10.290 -5.623 8.154 1.00 95.25 89 ALA A CA 1
ATOM 745 C C . ALA A 1 89 ? -8.916 -4.926 8.133 1.00 95.25 89 ALA A C 1
ATOM 747 O O . ALA A 1 89 ? -8.240 -4.924 7.108 1.00 95.25 89 ALA A O 1
ATOM 748 N N . PHE A 1 90 ? -8.457 -4.368 9.261 1.00 95.19 90 PHE A N 1
ATOM 749 C CA . PHE A 1 90 ? -7.111 -3.789 9.333 1.00 95.19 90 PHE A CA 1
ATOM 750 C C . PHE A 1 90 ? -6.003 -4.819 9.132 1.00 95.19 90 PHE A C 1
ATOM 752 O O . PHE A 1 90 ? -4.990 -4.469 8.538 1.00 95.19 90 PHE A O 1
ATOM 759 N N . PHE A 1 91 ? -6.179 -6.058 9.595 1.00 91.56 91 PHE A N 1
ATOM 760 C CA . PHE A 1 91 ? -5.198 -7.120 9.372 1.00 91.56 91 PHE A CA 1
ATOM 761 C C . PHE A 1 91 ? -5.040 -7.419 7.877 1.00 91.56 91 PHE A C 1
ATOM 763 O O . PHE A 1 91 ? -3.915 -7.468 7.378 1.00 91.56 91 PHE A O 1
ATOM 770 N N . ASP A 1 92 ? -6.160 -7.519 7.158 1.00 92.81 92 ASP A N 1
ATOM 771 C CA . ASP A 1 92 ? -6.157 -7.720 5.708 1.00 92.81 92 ASP A CA 1
ATOM 772 C C . ASP A 1 92 ? -5.524 -6.528 4.985 1.00 92.81 92 ASP A C 1
ATOM 774 O O . ASP A 1 92 ? -4.688 -6.711 4.105 1.00 92.81 92 ASP A O 1
ATOM 778 N N . MET A 1 93 ? -5.852 -5.295 5.386 1.00 93.75 93 MET A N 1
ATOM 779 C CA . MET A 1 93 ? -5.254 -4.088 4.801 1.00 93.75 93 MET A CA 1
ATOM 780 C C . MET A 1 93 ? -3.740 -4.005 5.051 1.00 93.75 93 MET A C 1
ATOM 782 O O . MET A 1 93 ? -2.981 -3.672 4.142 1.00 93.75 93 MET A O 1
ATOM 786 N N . GLU A 1 94 ? -3.283 -4.316 6.267 1.00 92.31 94 GLU A N 1
ATOM 787 C CA . GLU A 1 94 ? -1.863 -4.302 6.637 1.00 92.31 94 GLU A CA 1
ATOM 788 C C . GLU A 1 94 ? -1.055 -5.372 5.885 1.00 92.31 94 GLU A C 1
ATOM 790 O O . GLU A 1 94 ? 0.145 -5.182 5.687 1.00 92.31 94 GLU A O 1
AT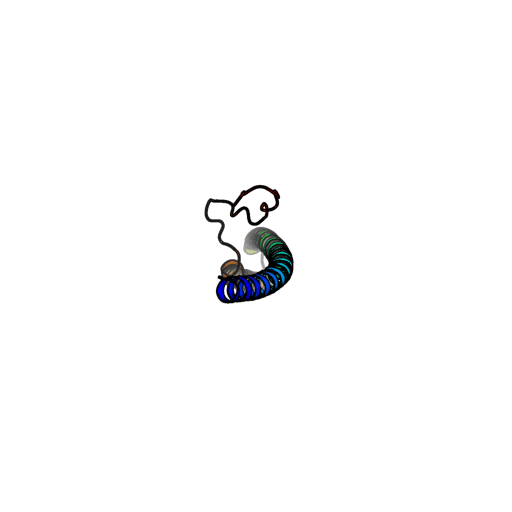OM 795 N N . ALA A 1 95 ? -1.686 -6.452 5.409 1.00 91.62 95 ALA A N 1
ATOM 796 C CA . ALA A 1 95 ? -1.020 -7.485 4.613 1.00 91.62 95 ALA A CA 1
ATOM 797 C C . ALA A 1 95 ? -0.505 -6.970 3.255 1.00 91.62 95 ALA A C 1
ATOM 799 O O . ALA A 1 95 ? 0.469 -7.512 2.732 1.00 91.62 95 ALA A O 1
ATOM 800 N N . TYR A 1 96 ? -1.120 -5.911 2.714 1.00 89.31 96 TYR A N 1
ATOM 801 C CA . TYR A 1 96 ? -0.710 -5.264 1.461 1.00 89.31 96 TYR A CA 1
ATOM 802 C C . TYR A 1 96 ? 0.274 -4.106 1.665 1.00 89.31 96 TYR A C 1
ATOM 804 O O . TYR A 1 96 ? 0.778 -3.542 0.692 1.00 89.31 96 TYR A O 1
ATOM 812 N N . LEU A 1 97 ? 0.549 -3.721 2.914 1.00 89.75 97 LEU A N 1
ATOM 813 C CA . LEU A 1 97 ? 1.521 -2.678 3.216 1.00 89.75 97 LEU A CA 1
ATOM 814 C C . LEU A 1 97 ? 2.934 -3.266 3.322 1.00 89.75 97 LEU A C 1
ATOM 816 O O . LEU A 1 97 ? 3.102 -4.416 3.741 1.00 89.75 97 LEU A O 1
ATOM 820 N N . PRO A 1 98 ? 3.979 -2.483 2.992 1.00 82.94 98 PRO A N 1
ATOM 821 C CA . PRO A 1 98 ? 5.354 -2.908 3.204 1.00 82.94 98 PRO A CA 1
ATOM 822 C C . PRO A 1 98 ? 5.560 -3.316 4.665 1.00 82.94 98 PRO A C 1
ATOM 824 O O . PRO A 1 98 ? 5.310 -2.535 5.589 1.00 82.94 98 PRO A O 1
ATOM 827 N N . LYS A 1 99 ? 6.028 -4.546 4.890 1.00 69.75 99 LYS A N 1
ATOM 828 C CA . LYS A 1 99 ? 6.377 -4.997 6.238 1.00 69.75 99 LYS A CA 1
ATOM 829 C C . LYS A 1 99 ? 7.582 -4.192 6.713 1.00 69.75 99 LYS A C 1
ATOM 831 O O . LYS A 1 99 ? 8.582 -4.096 6.003 1.00 69.75 99 LYS A O 1
ATOM 836 N N . ARG A 1 100 ? 7.505 -3.636 7.928 1.00 57.31 100 ARG A N 1
ATOM 837 C CA . ARG A 1 100 ? 8.669 -3.061 8.620 1.00 57.31 100 ARG A CA 1
ATOM 838 C C . ARG A 1 100 ? 9.626 -4.189 9.011 1.00 57.31 100 ARG A C 1
ATOM 840 O O . ARG A 1 100 ? 9.726 -4.545 10.180 1.00 57.31 100 ARG A O 1
ATOM 847 N N . ASN A 1 101 ? 10.308 -4.789 8.049 1.00 46.59 101 ASN A N 1
ATOM 848 C CA . ASN A 1 101 ? 11.508 -5.549 8.359 1.00 46.59 101 ASN A CA 1
ATOM 849 C C . ASN A 1 101 ? 12.563 -4.506 8.770 1.00 46.59 101 ASN A C 1
ATOM 851 O O . ASN A 1 101 ? 12.590 -3.425 8.191 1.00 46.59 101 ASN A O 1
ATOM 855 N N . GLY A 1 102 ? 13.368 -4.777 9.803 1.00 43.44 102 GLY A N 1
ATOM 856 C CA . GLY A 1 102 ? 14.239 -3.815 10.511 1.00 43.44 102 GLY A CA 1
ATOM 857 C C . GLY A 1 102 ? 15.355 -3.132 9.703 1.00 43.44 102 GLY A C 1
ATOM 858 O O . GLY A 1 102 ? 16.279 -2.583 10.292 1.00 43.44 102 GLY A O 1
ATOM 859 N N . TYR A 1 103 ? 15.264 -3.135 8.378 1.00 48.38 103 TYR A N 1
ATOM 860 C CA . TYR A 1 103 ? 16.086 -2.364 7.466 1.00 48.38 103 TYR A CA 1
ATOM 861 C C . TYR A 1 103 ? 15.143 -1.451 6.690 1.00 48.38 103 TYR A C 1
ATOM 863 O O . TYR A 1 103 ? 14.317 -1.917 5.906 1.00 48.38 103 TYR A O 1
ATOM 871 N N . VAL A 1 104 ? 15.225 -0.147 6.950 1.00 44.56 104 VAL A N 1
ATOM 872 C CA . VAL A 1 104 ? 14.533 0.863 6.149 1.00 44.56 104 VAL A CA 1
ATOM 873 C C . VAL A 1 104 ? 14.985 0.664 4.704 1.00 44.56 104 VAL A C 1
ATOM 875 O O . VAL A 1 104 ? 16.140 0.924 4.376 1.00 44.56 104 VAL A O 1
ATOM 878 N N . LEU A 1 105 ? 14.095 0.172 3.840 1.00 44.19 105 LEU A N 1
ATOM 879 C CA . LEU A 1 105 ? 14.312 0.234 2.402 1.00 44.19 105 LEU A CA 1
ATOM 880 C C . LEU A 1 105 ? 14.269 1.718 2.041 1.00 44.19 105 LEU A C 1
ATOM 882 O O . LEU A 1 105 ? 13.196 2.293 1.877 1.00 44.19 105 LEU A O 1
ATOM 886 N N . HIS A 1 106 ? 15.442 2.349 1.982 1.00 42.25 106 HIS A N 1
ATOM 887 C CA . HIS A 1 106 ? 15.634 3.661 1.374 1.00 42.25 106 HIS A CA 1
ATOM 888 C C . HIS A 1 106 ? 15.327 3.552 -0.129 1.00 42.25 106 HIS A C 1
ATOM 890 O O . HIS A 1 106 ? 16.217 3.542 -0.975 1.00 42.25 106 HIS A O 1
ATOM 896 N N . GLN A 1 107 ? 14.048 3.446 -0.481 1.00 49.72 107 GLN A N 1
ATOM 897 C CA . GLN A 1 107 ? 13.570 3.677 -1.838 1.00 49.72 107 GLN A CA 1
ATOM 898 C C . GLN A 1 107 ? 13.462 5.191 -2.016 1.00 49.72 107 GLN A C 1
ATOM 900 O O . GLN A 1 107 ? 12.422 5.782 -1.747 1.00 49.72 107 GLN A O 1
ATOM 905 N N . GLY A 1 108 ? 14.572 5.844 -2.374 1.00 47.38 108 GLY A N 1
ATOM 906 C CA . GLY A 1 108 ? 14.531 7.291 -2.603 1.00 47.38 108 GLY A CA 1
ATOM 907 C C . GLY A 1 108 ? 15.829 8.032 -2.914 1.00 47.38 108 GLY A C 1
ATOM 908 O O . GLY A 1 108 ? 15.742 9.206 -3.249 1.00 47.38 108 GLY A O 1
ATOM 909 N N . CYS A 1 109 ? 17.015 7.416 -2.863 1.00 41.16 109 CYS A N 1
ATOM 910 C CA . CYS A 1 109 ? 18.260 8.138 -3.167 1.00 41.16 109 CYS A CA 1
ATOM 911 C C . CYS A 1 109 ? 19.102 7.430 -4.231 1.00 41.16 109 CYS A C 1
ATOM 913 O O . CYS A 1 109 ? 20.079 6.766 -3.908 1.00 41.16 109 CYS A O 1
ATOM 915 N N . LEU A 1 110 ? 18.753 7.612 -5.506 1.00 44.69 110 LEU A N 1
ATOM 916 C CA . LEU A 1 110 ? 19.671 7.387 -6.626 1.00 44.69 110 LEU A CA 1
ATOM 917 C C . LEU A 1 110 ? 19.505 8.514 -7.643 1.00 44.69 110 LEU A C 1
ATOM 919 O O . LEU A 1 110 ? 18.719 8.405 -8.576 1.00 44.69 110 LEU A O 1
ATOM 923 N N . CYS A 1 111 ? 20.240 9.602 -7.421 1.00 38.66 111 CYS A N 1
ATOM 924 C CA . CYS A 1 111 ? 20.686 10.544 -8.448 1.00 38.66 111 CYS A CA 1
ATOM 925 C C . CYS A 1 111 ? 21.930 11.273 -7.908 1.00 38.66 111 CYS A C 1
ATOM 927 O O . CYS A 1 111 ? 21.833 12.380 -7.390 1.00 38.66 111 CYS A O 1
ATOM 929 N N . ALA A 1 112 ? 23.095 10.636 -8.020 1.00 33.81 112 ALA A N 1
ATOM 930 C CA . ALA A 1 112 ? 24.347 11.349 -8.255 1.00 33.81 112 ALA A CA 1
ATOM 931 C C . ALA A 1 112 ? 24.744 11.021 -9.705 1.00 33.81 112 ALA A C 1
ATOM 933 O O . ALA A 1 112 ? 24.868 9.835 -10.020 1.00 33.81 112 ALA A O 1
ATOM 934 N N . PRO A 1 113 ? 24.851 12.005 -10.613 1.00 48.19 113 PRO A N 1
ATOM 935 C CA . PRO A 1 113 ? 25.288 11.748 -11.973 1.00 48.19 113 PRO A CA 1
ATOM 936 C C . PRO A 1 113 ? 26.816 11.804 -12.070 1.00 48.19 113 PRO A C 1
ATOM 938 O O . PRO A 1 113 ? 27.445 12.696 -11.508 1.00 48.19 113 PRO A O 1
ATOM 941 N N . GLY A 1 114 ? 27.369 10.901 -12.879 1.00 46.50 114 GLY A N 1
ATOM 942 C CA . GLY A 1 114 ? 28.619 11.133 -13.597 1.00 46.50 114 GLY A CA 1
ATOM 943 C C . GLY A 1 114 ? 29.877 10.594 -12.929 1.00 46.50 114 GLY A C 1
ATOM 944 O O . GLY A 1 114 ? 30.490 11.261 -12.106 1.00 46.50 114 GLY A O 1
ATOM 945 N N . ILE A 1 115 ? 30.302 9.413 -13.368 1.00 44.00 115 ILE A N 1
ATOM 946 C CA . ILE A 1 115 ? 31.493 9.185 -14.207 1.00 44.00 115 ILE A CA 1
ATOM 947 C C . ILE A 1 115 ? 31.807 7.693 -14.066 1.00 44.00 115 ILE A C 1
ATOM 949 O O . ILE A 1 115 ? 32.280 7.227 -13.034 1.00 44.00 115 ILE A O 1
ATOM 953 N N . LEU A 1 116 ? 31.496 6.938 -15.111 1.00 35.62 116 LEU A N 1
ATOM 954 C CA . LEU A 1 116 ? 32.160 5.677 -15.398 1.00 35.62 116 LEU A CA 1
ATOM 955 C C . LEU A 1 116 ? 32.627 5.822 -16.838 1.00 35.62 116 LEU A C 1
ATOM 957 O O . LEU A 1 116 ? 31.838 5.685 -17.770 1.00 35.62 116 LEU A O 1
ATOM 961 N N . ASP A 1 117 ? 33.885 6.236 -16.961 1.00 37.94 117 ASP A N 1
ATOM 962 C CA . ASP A 1 117 ? 34.652 6.187 -18.195 1.00 37.94 117 ASP A CA 1
ATOM 963 C C . ASP A 1 117 ? 34.677 4.744 -18.717 1.00 37.94 117 ASP A C 1
ATOM 965 O O . ASP A 1 117 ? 35.101 3.830 -18.003 1.00 37.94 117 ASP A O 1
ATOM 969 N N . PHE A 1 118 ? 34.244 4.568 -19.963 1.00 37.03 118 PHE A N 1
ATOM 970 C CA . PHE A 1 118 ? 34.657 3.498 -20.867 1.00 37.03 118 PHE A CA 1
ATOM 971 C C . PHE A 1 118 ? 34.788 4.080 -22.273 1.00 37.03 118 PHE A C 1
ATOM 973 O O . PHE A 1 118 ? 33.906 4.883 -22.658 1.00 37.03 118 PHE A O 1
#

Radius of gyration: 28.16 Å; chains: 1; bounding box: 68×20×79 Å

Sequence (118 aa):
MRAQLERCRGEWRELEEEFRQLQETHKVYRQKLEEVTSLQTACSSSIHRQKKTLRDLKHSLQRCKPRASSEEFALIQEISSQIKERQNAFFDMEAYLPKRNGYVLHQGCLCAPGILDF

pLDDT: mean 86.85, std 19.34, range [33.81, 98.38]

Foldseek 3Di:
DVVVVVVVVVVVVVVVVVVVVVVVVVVVVLVVVVVVVVVLVVLVVVLVVVLVVLVVVLVVLVVCCVVDDPVSNVVSVVSVVVSVVVVVVSVVVCVPHDDPPVDPPPPDDDDDDDDDDD

Secondary structure (DSSP, 8-state):
-HHHHHHHHHHHHHHHHHHHHHHHHHHHHHHHHHHHHHHHHHHHHHHHHHHHHHHHHHHHHHHHGGG--HHHHHHHHHHHHHHHHHHHHHHHHHHTSPP--SS---TT----------

InterPro domains:
  IPR012926 TMEM120A/B [PF07851] (11-105)
  IPR012926 TMEM120A/B [PTHR21433] (4-105)

Organism: Taeniopygia guttata (NCBI:txid59729)